Protein AF-A0A165Z672-F1 (afdb_monomer_lite)

Organism: NCBI:txid55758

Sequence (110 aa):
MKFNKAQLISLLFAFIFLIWGILTIIEPNSNNISIYSGFLMIIIGVAYPIVMFMPKLSKVVLLIEGLALALFGLFVMTFPGNLIFIILGVALMILSLLTILDILPTKRNK

Foldseek 3Di:
DDDDPQLVVLLVQLVVLLVCLVCLCPPVPRDPLSNLVSVLSNLVSVLSNCCVVPVVCNLVSLLVNLVSQLVCLVPRDDPPSSVVSNVSSVVSNVVSVCVVVCVDPDPPPD

Radius of gyration: 15.81 Å; chains: 1; bounding box: 47×22×47 Å

Secondary structure (DSSP, 8-state):
----HHHHHHHHHHHHHHHHHHHHHHSTT--HHHHHHHHHHHHHHHHHHHHHH-GGGHHHHHHHHHHHHHHHHHHTPPTTHHHHHHHHHHHHHHHHHHHHTT-S------

pLDDT: mean 86.34, std 11.32, range [36.59, 95.31]

Structure (mmCIF, N/CA/C/O backbone):
data_AF-A0A165Z672-F1
#
_entry.id   AF-A0A165Z672-F1
#
loop_
_atom_site.group_PDB
_atom_site.id
_atom_site.type_symbol
_atom_site.label_atom_id
_atom_site.label_alt_id
_atom_site.label_comp_id
_atom_site.label_asym_id
_atom_site.label_entity_id
_atom_site.label_seq_id
_atom_site.pdbx_PDB_ins_code
_atom_site.Cartn_x
_atom_site.Cartn_y
_atom_site.Cartn_z
_atom_site.occupancy
_atom_site.B_iso_or_equiv
_atom_site.auth_seq_id
_atom_site.auth_comp_id
_atom_site.auth_asym_id
_atom_site.auth_atom_id
_atom_site.pdbx_PDB_model_num
ATOM 1 N N . MET A 1 1 ? -29.058 7.878 -1.922 1.00 56.19 1 MET A N 1
ATOM 2 C CA . MET A 1 1 ? -28.059 8.114 -0.853 1.00 56.19 1 MET A CA 1
ATOM 3 C C . MET A 1 1 ? -27.361 9.436 -1.125 1.00 56.19 1 MET A C 1
ATOM 5 O O . MET A 1 1 ? -26.961 9.650 -2.261 1.00 56.19 1 MET A O 1
ATOM 9 N N . LYS A 1 2 ? -27.246 10.336 -0.140 1.00 70.50 2 LYS A N 1
ATOM 10 C CA . LYS A 1 2 ? -26.406 11.538 -0.272 1.00 70.50 2 LYS A CA 1
ATOM 11 C C . LYS A 1 2 ? -24.993 11.172 0.180 1.00 70.50 2 LYS A C 1
ATOM 13 O O . LYS A 1 2 ? -24.814 10.820 1.341 1.00 70.50 2 LYS A O 1
ATOM 18 N N . PHE A 1 3 ? -24.022 11.218 -0.728 1.00 75.19 3 PHE A N 1
ATOM 19 C CA . PHE A 1 3 ? -22.619 11.023 -0.370 1.00 75.19 3 PHE A CA 1
ATOM 20 C C . PHE A 1 3 ? -22.109 12.229 0.418 1.00 75.19 3 PHE A C 1
ATOM 22 O O . PHE A 1 3 ? -22.405 13.376 0.076 1.00 75.19 3 PHE A O 1
ATOM 29 N N . ASN A 1 4 ? -21.336 11.973 1.472 1.00 86.50 4 ASN A N 1
ATOM 30 C CA . ASN A 1 4 ? -20.620 13.039 2.165 1.00 86.50 4 ASN A CA 1
ATOM 31 C C . ASN A 1 4 ? -19.447 13.525 1.290 1.00 86.50 4 ASN A C 1
ATOM 33 O O . ASN A 1 4 ? -18.884 12.749 0.518 1.00 86.50 4 ASN A O 1
ATOM 37 N N . LYS A 1 5 ? -19.029 14.787 1.442 1.00 87.00 5 LYS A N 1
ATOM 38 C CA . LYS A 1 5 ? -17.895 15.383 0.712 1.00 87.00 5 LYS A CA 1
ATOM 39 C C . LYS A 1 5 ? -16.644 14.500 0.775 1.00 87.00 5 LYS A C 1
ATOM 41 O O . LYS A 1 5 ? -15.990 14.302 -0.238 1.00 87.00 5 LYS A O 1
ATOM 46 N N . ALA A 1 6 ? -16.365 13.905 1.936 1.00 84.94 6 ALA A N 1
ATOM 47 C CA . ALA A 1 6 ? -15.223 13.012 2.122 1.00 84.94 6 ALA A CA 1
ATOM 48 C C . ALA A 1 6 ? -15.322 11.712 1.297 1.00 84.94 6 ALA A C 1
ATOM 50 O O . ALA A 1 6 ? -14.326 11.270 0.739 1.00 84.94 6 ALA A O 1
ATOM 51 N N . GLN A 1 7 ? -16.520 11.132 1.156 1.00 87.44 7 GLN A N 1
ATOM 52 C CA . GLN A 1 7 ? -16.743 9.947 0.310 1.00 87.44 7 GLN A CA 1
ATOM 53 C C . GLN A 1 7 ? -16.604 10.278 -1.182 1.00 87.44 7 GLN A C 1
ATOM 55 O O . GLN A 1 7 ? -16.161 9.456 -1.981 1.00 87.44 7 GLN A O 1
ATOM 60 N N . LEU A 1 8 ? -16.977 11.499 -1.563 1.00 89.88 8 LEU A N 1
ATOM 61 C CA . LEU A 1 8 ? -16.864 11.976 -2.937 1.00 89.88 8 LEU A CA 1
ATOM 62 C C . LEU A 1 8 ? -15.394 12.237 -3.304 1.00 89.88 8 LEU A C 1
ATOM 64 O O . LEU A 1 8 ? -14.938 11.802 -4.358 1.00 89.88 8 LEU A O 1
ATOM 68 N N . ILE A 1 9 ? -14.631 12.842 -2.386 1.00 90.62 9 ILE A N 1
ATOM 69 C CA . ILE A 1 9 ? -13.172 12.983 -2.505 1.00 90.62 9 ILE A CA 1
ATOM 70 C C . ILE A 1 9 ? -12.509 11.608 -2.580 1.00 90.62 9 ILE A C 1
ATOM 72 O O . ILE A 1 9 ? -11.628 11.416 -3.413 1.00 90.62 9 ILE A O 1
ATOM 76 N N . SER A 1 10 ? -12.948 10.631 -1.775 1.00 89.81 10 SER A N 1
ATOM 77 C CA . SER A 1 10 ? -12.340 9.301 -1.818 1.00 89.81 10 SER A CA 1
ATOM 78 C C . SER A 1 10 ? -12.555 8.577 -3.135 1.00 89.81 10 SER A C 1
ATOM 80 O O . SER A 1 10 ? -11.652 7.898 -3.612 1.00 89.81 10 SER A O 1
ATOM 82 N N . LEU A 1 11 ? -13.728 8.757 -3.742 1.00 92.25 11 LEU A N 1
ATOM 83 C CA . LEU A 1 11 ? -14.026 8.195 -5.052 1.00 92.25 11 LEU A CA 1
ATOM 84 C C . LEU A 1 11 ? -13.196 8.868 -6.154 1.00 92.25 11 LEU A C 1
ATOM 86 O O . LEU A 1 11 ? -12.666 8.187 -7.027 1.00 92.25 11 LEU A O 1
ATOM 90 N N . LEU A 1 12 ? -13.048 10.196 -6.094 1.00 93.19 12 LEU A N 1
ATOM 91 C CA . LEU A 1 12 ? -12.218 10.945 -7.038 1.00 93.19 12 LEU A CA 1
ATOM 92 C C . LEU A 1 12 ? -10.747 10.526 -6.937 1.00 93.19 12 LEU A C 1
ATOM 94 O O . LEU A 1 12 ? -10.099 10.293 -7.953 1.00 93.19 12 LEU A O 1
ATOM 98 N N . PHE A 1 13 ? -10.234 10.390 -5.714 1.00 92.38 13 PHE A N 1
ATOM 99 C CA . PHE A 1 13 ? -8.867 9.945 -5.467 1.00 92.38 13 PHE A CA 1
ATOM 100 C C . PHE A 1 13 ? -8.632 8.532 -6.009 1.00 92.38 13 PHE A C 1
ATOM 102 O O . PHE A 1 13 ? -7.666 8.307 -6.735 1.00 92.38 13 PHE A O 1
ATOM 109 N N . ALA A 1 14 ? -9.563 7.611 -5.741 1.00 93.81 14 ALA A N 1
ATOM 110 C CA . ALA A 1 14 ? -9.531 6.261 -6.291 1.00 93.81 14 ALA A CA 1
ATOM 111 C C . ALA A 1 14 ? -9.472 6.269 -7.819 1.00 93.81 14 ALA A C 1
ATOM 113 O O . ALA A 1 14 ? -8.645 5.584 -8.414 1.00 93.81 14 ALA A O 1
ATOM 114 N N . PHE A 1 15 ? -10.317 7.079 -8.457 1.00 95.31 15 PHE A N 1
ATOM 115 C CA . PHE A 1 15 ? -10.371 7.189 -9.910 1.00 95.31 15 PHE A CA 1
ATOM 116 C C . PHE A 1 15 ? -9.048 7.684 -10.507 1.00 95.31 15 PHE A C 1
ATOM 118 O O . PHE A 1 15 ? -8.549 7.091 -11.462 1.00 95.31 15 PHE A O 1
ATOM 125 N N . ILE A 1 16 ? -8.445 8.721 -9.918 1.00 94.69 16 ILE A N 1
ATOM 126 C CA . ILE A 1 16 ? -7.154 9.260 -10.368 1.00 94.69 16 ILE A CA 1
ATOM 127 C C . ILE A 1 16 ? -6.057 8.197 -10.248 1.00 94.69 16 ILE A C 1
ATOM 129 O O . ILE A 1 16 ? -5.341 7.950 -11.216 1.00 94.69 16 ILE A O 1
ATOM 133 N N . PHE A 1 17 ? -5.955 7.539 -9.091 1.00 94.50 17 PHE A N 1
ATOM 134 C CA . PHE A 1 17 ? -4.928 6.525 -8.835 1.00 94.50 17 PHE A CA 1
ATOM 135 C C . PHE A 1 17 ? -5.093 5.281 -9.707 1.00 94.50 17 PHE A C 1
ATOM 137 O O . PHE A 1 17 ? -4.099 4.729 -10.172 1.00 94.50 17 PHE A O 1
ATOM 144 N N . LEU A 1 18 ? -6.332 4.869 -9.980 1.00 94.50 18 LEU A N 1
ATOM 145 C CA . LEU A 1 18 ? -6.615 3.778 -10.908 1.00 94.50 18 LEU A CA 1
ATOM 146 C C . LEU A 1 18 ? -6.178 4.130 -12.326 1.00 94.50 18 LEU A C 1
ATOM 148 O O . LEU A 1 18 ? -5.479 3.340 -12.952 1.00 94.50 18 LEU A O 1
ATOM 152 N N . ILE A 1 19 ? -6.548 5.311 -12.826 1.00 94.50 19 ILE A N 1
ATOM 153 C CA . ILE A 1 19 ? -6.162 5.733 -14.177 1.00 94.50 19 ILE A CA 1
ATOM 154 C C . ILE A 1 19 ? -4.648 5.834 -14.290 1.00 94.50 19 ILE A C 1
ATOM 156 O O . ILE A 1 19 ? -4.077 5.284 -15.225 1.00 94.50 19 ILE A O 1
ATOM 160 N N . TRP A 1 20 ? -3.992 6.501 -13.343 1.00 93.50 20 TRP A N 1
ATOM 161 C CA . TRP A 1 20 ? -2.539 6.655 -13.365 1.00 93.50 20 TRP A CA 1
ATOM 162 C C . TRP A 1 20 ? -1.823 5.312 -13.250 1.00 93.50 20 TRP A C 1
ATOM 164 O O . TRP A 1 20 ? -0.889 5.053 -14.008 1.00 93.50 20 TRP A O 1
ATOM 174 N N . GLY A 1 21 ? -2.294 4.431 -12.368 1.00 92.38 21 GLY A N 1
ATOM 175 C CA . GLY A 1 21 ? -1.746 3.088 -12.234 1.00 92.38 21 GLY A CA 1
ATOM 176 C C . GLY A 1 21 ? -1.894 2.271 -13.518 1.00 92.38 21 GLY A C 1
ATOM 177 O O . GLY A 1 21 ? -0.919 1.683 -13.975 1.00 92.38 21 GLY A O 1
ATOM 178 N N . ILE A 1 22 ? -3.072 2.297 -14.151 1.00 93.81 22 ILE A N 1
ATOM 179 C CA . ILE A 1 22 ? -3.316 1.617 -15.432 1.00 93.81 22 ILE A CA 1
ATOM 180 C C . ILE A 1 22 ? -2.429 2.201 -16.534 1.00 93.81 22 ILE A C 1
ATOM 182 O O . ILE A 1 22 ? -1.783 1.432 -17.238 1.00 93.81 22 ILE A O 1
ATOM 186 N N . LEU A 1 23 ? -2.364 3.531 -16.667 1.00 92.25 23 LEU A N 1
ATOM 187 C CA . LEU A 1 23 ? -1.534 4.203 -17.674 1.00 92.25 23 LEU A CA 1
ATOM 188 C C . LEU A 1 23 ? -0.068 3.787 -17.554 1.00 92.25 23 LEU A C 1
ATOM 190 O O . LEU A 1 23 ? 0.537 3.408 -18.549 1.00 92.25 23 LEU A O 1
ATOM 194 N N . THR A 1 24 ? 0.457 3.761 -16.330 1.00 89.25 24 THR A N 1
ATOM 195 C CA . THR A 1 24 ? 1.848 3.371 -16.055 1.00 89.25 24 THR A CA 1
ATOM 196 C C . THR A 1 24 ? 2.127 1.908 -16.434 1.00 89.25 24 THR A C 1
ATOM 198 O O . THR A 1 24 ? 3.246 1.568 -16.817 1.00 89.25 24 THR A O 1
ATOM 201 N N . ILE A 1 25 ? 1.119 1.031 -16.344 1.00 90.44 25 ILE A N 1
ATOM 202 C CA . ILE A 1 25 ? 1.226 -0.391 -16.713 1.00 90.44 25 ILE A CA 1
ATOM 203 C C . ILE A 1 25 ? 1.158 -0.597 -18.232 1.00 90.44 25 ILE A C 1
ATOM 205 O O . ILE A 1 25 ? 1.828 -1.486 -18.750 1.00 90.44 25 ILE A O 1
ATOM 209 N N . ILE A 1 26 ? 0.337 0.180 -18.946 1.00 92.00 26 ILE A N 1
ATOM 210 C CA . ILE A 1 26 ? 0.119 0.004 -20.394 1.00 92.00 26 ILE A CA 1
ATOM 211 C C . ILE A 1 26 ? 1.062 0.846 -21.262 1.00 92.00 26 ILE A C 1
ATOM 213 O O . ILE A 1 26 ? 1.013 0.741 -22.489 1.00 92.00 26 ILE A O 1
ATOM 217 N N . GLU A 1 27 ? 1.882 1.706 -20.654 1.00 91.19 27 GLU A N 1
ATOM 218 C CA . GLU A 1 27 ? 2.782 2.598 -21.375 1.00 91.19 27 GLU A CA 1
ATOM 219 C C . GLU A 1 27 ? 3.825 1.800 -22.180 1.00 91.19 27 GLU A C 1
ATOM 221 O O . GLU A 1 27 ? 4.516 0.936 -21.628 1.00 91.19 27 GLU A O 1
ATOM 226 N N . PRO A 1 28 ? 3.96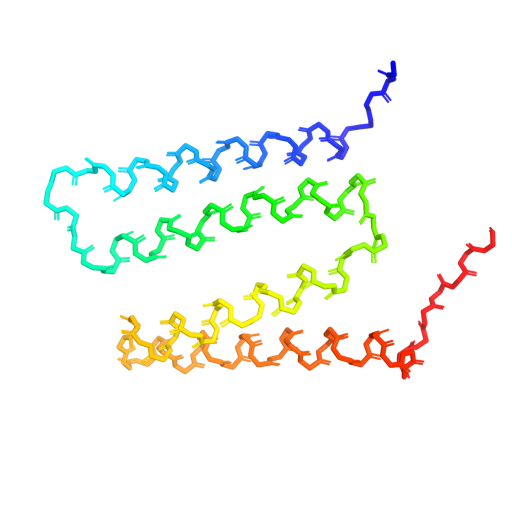7 2.054 -23.496 1.00 77.06 28 PRO A N 1
ATOM 227 C CA . PRO A 1 28 ? 4.960 1.362 -24.304 1.00 77.06 28 PRO A CA 1
ATOM 228 C C . PRO A 1 28 ? 6.370 1.657 -23.772 1.00 77.06 28 PRO A C 1
ATOM 230 O O . PRO A 1 28 ? 6.775 2.811 -23.665 1.00 77.06 28 PRO A O 1
ATOM 233 N N . ASN A 1 29 ? 7.123 0.590 -23.481 1.00 83.50 29 ASN A N 1
ATOM 234 C CA . ASN A 1 29 ? 8.418 0.578 -22.776 1.00 83.50 29 ASN A CA 1
ATOM 235 C C . ASN A 1 29 ? 8.352 0.670 -21.240 1.00 83.50 29 ASN A C 1
ATOM 237 O O . ASN A 1 29 ? 9.367 0.978 -20.607 1.00 83.50 29 ASN A O 1
ATOM 241 N N . SER A 1 30 ? 7.211 0.352 -20.621 1.00 82.88 30 SER A N 1
ATOM 242 C CA . SER A 1 30 ? 7.132 0.174 -19.168 1.00 82.88 30 SER A CA 1
ATOM 243 C C . SER A 1 30 ? 8.182 -0.839 -18.692 1.00 82.88 30 SER A C 1
ATOM 245 O O . SER A 1 30 ? 8.170 -2.005 -19.099 1.00 82.88 30 SER A O 1
ATOM 247 N N . ASN A 1 31 ? 9.089 -0.413 -17.814 1.00 87.94 31 ASN A N 1
ATOM 248 C CA . ASN A 1 31 ? 9.995 -1.333 -17.137 1.00 87.94 31 ASN A CA 1
ATOM 249 C C . ASN A 1 31 ? 9.287 -1.980 -15.930 1.00 87.94 31 ASN A C 1
ATOM 251 O O . ASN A 1 31 ? 8.200 -1.568 -15.521 1.00 87.94 31 ASN A O 1
ATOM 255 N N . ASN A 1 32 ? 9.922 -2.984 -15.323 1.00 87.00 32 ASN A N 1
ATOM 256 C CA . ASN A 1 32 ? 9.365 -3.677 -14.159 1.00 87.00 32 ASN A CA 1
ATOM 257 C C . ASN A 1 32 ? 8.999 -2.712 -13.015 1.00 87.00 32 ASN A C 1
ATOM 259 O O . ASN A 1 32 ? 7.969 -2.881 -12.373 1.00 87.00 32 ASN A O 1
ATOM 263 N N . ILE A 1 33 ? 9.801 -1.667 -12.790 1.00 86.44 33 ILE A N 1
ATOM 264 C CA . ILE A 1 33 ? 9.562 -0.665 -11.741 1.00 86.44 33 ILE A CA 1
ATOM 265 C C . ILE A 1 33 ? 8.268 0.115 -12.017 1.00 86.44 33 ILE A C 1
ATOM 267 O O . ILE A 1 33 ? 7.452 0.291 -11.108 1.00 86.44 33 ILE A O 1
ATOM 271 N N . SER A 1 34 ? 8.038 0.530 -13.263 1.00 88.38 34 SER A N 1
ATOM 272 C CA . SER A 1 34 ? 6.803 1.190 -13.697 1.00 88.38 34 SER A CA 1
ATOM 273 C C . SER A 1 34 ? 5.593 0.279 -13.488 1.00 88.38 34 SER A C 1
ATOM 275 O O . SER A 1 34 ? 4.606 0.690 -12.885 1.00 88.38 34 SER A O 1
ATOM 277 N N . ILE A 1 35 ? 5.698 -0.994 -13.871 1.00 88.81 35 ILE A N 1
ATOM 278 C CA . ILE A 1 35 ? 4.605 -1.961 -13.711 1.00 88.81 35 ILE A CA 1
ATOM 279 C C . ILE A 1 35 ? 4.260 -2.152 -12.226 1.00 88.81 35 ILE A C 1
ATOM 281 O O . ILE A 1 35 ? 3.100 -2.024 -11.831 1.00 88.81 35 ILE A O 1
ATOM 285 N N . TYR A 1 36 ? 5.259 -2.406 -11.377 1.00 90.06 36 TYR A N 1
ATOM 286 C CA . TYR A 1 36 ? 5.032 -2.616 -9.946 1.00 90.06 36 TYR A CA 1
ATOM 287 C C . TYR A 1 36 ? 4.524 -1.358 -9.235 1.00 90.06 36 TYR A C 1
ATOM 289 O O . TYR A 1 36 ? 3.677 -1.459 -8.346 1.00 90.06 36 TYR A O 1
ATOM 297 N N . SER A 1 37 ? 5.001 -0.173 -9.623 1.00 88.94 37 SER A N 1
ATOM 298 C CA . SER A 1 37 ? 4.526 1.087 -9.040 1.00 88.94 37 SER A CA 1
ATOM 299 C C . SER A 1 37 ? 3.093 1.404 -9.476 1.00 88.94 37 SER A C 1
ATOM 301 O O . SER A 1 37 ? 2.300 1.861 -8.652 1.00 88.94 37 SER A O 1
ATOM 303 N N . GLY A 1 38 ? 2.713 1.054 -10.709 1.00 91.44 38 GLY A N 1
ATOM 304 C CA . GLY A 1 38 ? 1.331 1.120 -11.181 1.00 91.44 38 GLY A CA 1
ATOM 305 C C . GLY A 1 38 ? 0.389 0.201 -10.396 1.00 91.44 38 GLY A C 1
ATOM 306 O O . GLY A 1 38 ? -0.679 0.639 -9.965 1.00 91.44 38 GLY A O 1
ATOM 307 N N . PHE A 1 39 ? 0.797 -1.042 -10.112 1.00 90.94 39 PHE A N 1
ATOM 308 C CA . PHE A 1 39 ? 0.025 -1.932 -9.233 1.00 90.94 39 PHE A CA 1
ATOM 309 C C . PHE A 1 39 ? -0.126 -1.364 -7.821 1.00 90.94 39 PHE A C 1
ATOM 311 O O . PHE A 1 39 ? -1.214 -1.419 -7.246 1.00 90.94 39 PHE A O 1
ATOM 318 N N . LEU A 1 40 ? 0.940 -0.782 -7.273 1.00 91.31 40 LEU A N 1
ATOM 319 C CA . LEU A 1 40 ? 0.911 -0.149 -5.958 1.00 91.31 40 LEU A CA 1
ATOM 320 C C . LEU A 1 40 ? -0.068 1.038 -5.937 1.00 91.31 40 LEU A C 1
ATOM 322 O O . LEU A 1 40 ? -0.875 1.148 -5.014 1.00 91.31 40 LEU A O 1
ATOM 326 N N . MET A 1 41 ? -0.078 1.866 -6.986 1.00 92.44 41 MET A N 1
ATOM 327 C CA . MET A 1 41 ? -1.064 2.939 -7.150 1.00 92.44 41 MET A CA 1
ATOM 328 C C . MET A 1 41 ? -2.500 2.415 -7.197 1.00 92.44 41 MET A C 1
ATOM 330 O O . MET A 1 41 ? -3.370 2.984 -6.542 1.00 92.44 41 MET A O 1
ATOM 334 N N . ILE A 1 42 ? -2.754 1.320 -7.917 1.00 93.44 42 ILE A N 1
ATOM 335 C CA . ILE A 1 42 ? -4.083 0.694 -7.977 1.00 93.44 42 ILE A CA 1
ATOM 336 C C . ILE A 1 42 ? -4.521 0.217 -6.588 1.00 93.44 42 ILE A C 1
ATOM 338 O O . ILE A 1 42 ? -5.653 0.483 -6.183 1.00 93.44 42 ILE A O 1
ATOM 342 N N . ILE A 1 43 ? -3.629 -0.438 -5.837 1.00 91.94 43 ILE A N 1
ATOM 343 C CA . ILE A 1 43 ? -3.920 -0.917 -4.478 1.00 91.94 43 ILE A CA 1
ATOM 344 C C . ILE A 1 43 ? -4.299 0.257 -3.566 1.00 91.94 43 ILE A C 1
ATOM 346 O O . ILE A 1 43 ? -5.358 0.209 -2.941 1.00 91.94 43 ILE A O 1
ATOM 350 N N . ILE A 1 44 ? -3.501 1.331 -3.554 1.00 91.06 44 ILE A N 1
ATOM 351 C CA . ILE A 1 44 ? -3.782 2.539 -2.755 1.00 91.06 44 ILE A CA 1
ATOM 352 C C . ILE A 1 44 ? -5.093 3.205 -3.200 1.00 91.06 44 ILE A C 1
ATOM 354 O O . ILE A 1 44 ? -5.917 3.620 -2.379 1.00 91.06 44 ILE A O 1
ATOM 358 N N . GLY A 1 45 ? -5.320 3.286 -4.512 1.00 91.31 45 GLY A N 1
ATOM 359 C CA . GLY A 1 45 ? -6.531 3.865 -5.085 1.00 91.31 45 GLY A CA 1
ATOM 360 C C . GLY A 1 45 ? -7.794 3.128 -4.644 1.00 91.31 45 GLY A C 1
ATOM 361 O O . GLY A 1 45 ? -8.793 3.766 -4.323 1.00 91.31 45 GLY A O 1
ATOM 362 N N . VAL A 1 46 ? -7.753 1.796 -4.571 1.00 91.81 46 VAL A N 1
ATOM 363 C CA . VAL A 1 46 ? -8.883 0.961 -4.128 1.00 91.81 46 VAL A CA 1
ATOM 364 C C . VAL A 1 46 ? -9.022 0.940 -2.602 1.00 91.81 46 VAL A C 1
ATOM 366 O O . VAL A 1 46 ? -10.140 0.897 -2.083 1.00 91.81 46 VAL A O 1
ATOM 369 N N . ALA A 1 47 ? -7.917 1.017 -1.867 1.00 90.31 47 ALA A N 1
ATOM 370 C CA . ALA A 1 47 ? -7.907 1.028 -0.409 1.00 90.31 47 ALA A CA 1
ATOM 371 C C . ALA A 1 47 ? -8.703 2.202 0.177 1.00 90.31 47 ALA A C 1
ATOM 373 O O . ALA A 1 47 ? -9.521 2.024 1.086 1.00 90.31 47 ALA A O 1
ATOM 374 N N . TYR A 1 48 ? -8.520 3.399 -0.378 1.00 87.94 48 TYR A N 1
ATOM 375 C CA . TYR A 1 48 ? -9.119 4.623 0.146 1.00 87.94 48 TYR A CA 1
ATOM 376 C C . TYR A 1 48 ? -10.668 4.617 0.197 1.00 87.94 48 TYR A C 1
ATOM 378 O O . TYR A 1 48 ? -11.233 4.894 1.262 1.00 87.94 48 TYR A O 1
ATOM 386 N N . PRO A 1 49 ? -11.406 4.250 -0.873 1.00 90.19 49 PRO A N 1
ATOM 387 C CA . PRO A 1 49 ? -12.856 4.105 -0.801 1.00 90.19 49 PRO A CA 1
ATOM 388 C C . PRO A 1 49 ? -13.274 2.945 0.113 1.00 90.19 49 PRO A C 1
ATOM 390 O O . PRO A 1 49 ? -14.257 3.094 0.838 1.00 90.19 49 PRO A O 1
ATOM 393 N N . ILE A 1 50 ? -12.535 1.827 0.162 1.00 89.12 50 ILE A N 1
ATOM 394 C CA . ILE A 1 50 ? -12.857 0.720 1.083 1.00 89.12 50 ILE A CA 1
ATOM 395 C C . ILE A 1 50 ? -12.828 1.203 2.535 1.00 89.12 50 ILE A C 1
ATOM 397 O O . ILE A 1 50 ? -13.767 0.937 3.282 1.00 89.12 50 ILE A O 1
ATOM 401 N N . VAL A 1 51 ? -11.806 1.961 2.937 1.00 87.81 51 VAL A N 1
ATOM 402 C CA . VAL A 1 51 ? -11.705 2.517 4.297 1.00 87.81 51 VAL A CA 1
ATOM 403 C C . VAL A 1 51 ? -12.870 3.468 4.601 1.00 87.81 51 VAL A C 1
ATOM 405 O O . VAL A 1 51 ? -13.410 3.444 5.708 1.00 87.81 51 VAL A O 1
ATOM 408 N N . MET A 1 52 ? -13.299 4.266 3.619 1.00 88.06 52 MET A N 1
ATOM 409 C CA . MET A 1 52 ? -14.371 5.255 3.786 1.00 88.06 52 MET A CA 1
ATOM 410 C C . MET A 1 52 ? -15.782 4.657 3.812 1.00 88.06 52 MET A C 1
ATOM 412 O O . MET A 1 52 ? -16.643 5.155 4.542 1.00 88.06 52 MET A O 1
ATOM 416 N N . PHE A 1 53 ? -16.045 3.611 3.027 1.00 86.69 53 PHE A N 1
ATOM 417 C CA . PHE A 1 53 ? -17.355 2.949 2.979 1.00 86.69 53 PHE A CA 1
ATOM 418 C C . PHE A 1 53 ?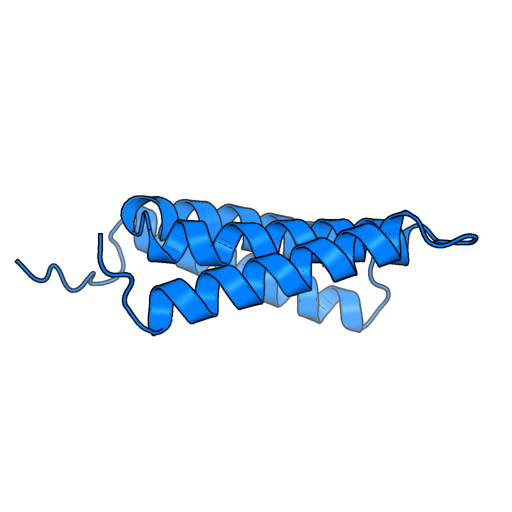 -17.467 1.786 3.970 1.00 86.69 53 PHE A C 1
ATOM 420 O O . PHE A 1 53 ? -18.551 1.508 4.483 1.00 86.69 53 PHE A O 1
ATOM 427 N N . MET A 1 54 ? -16.353 1.119 4.265 1.00 87.81 54 MET A N 1
ATOM 428 C CA . MET A 1 54 ? -16.276 -0.062 5.121 1.00 87.81 54 MET A CA 1
ATOM 429 C C . MET A 1 54 ? -15.138 0.087 6.143 1.00 87.81 54 MET A C 1
ATOM 431 O O . MET A 1 54 ? -14.170 -0.675 6.118 1.00 87.81 54 MET A O 1
ATOM 435 N N . PRO A 1 55 ? -15.264 1.000 7.124 1.00 83.94 55 PRO A N 1
ATOM 436 C CA . PRO A 1 55 ? -14.205 1.272 8.100 1.00 83.94 55 PRO A CA 1
ATOM 437 C C . PRO A 1 55 ? -13.819 0.052 8.949 1.00 83.94 55 PRO A C 1
ATOM 439 O O . PRO A 1 55 ? -12.709 -0.002 9.470 1.00 83.94 55 PRO A O 1
ATOM 442 N N . LYS A 1 56 ? -14.683 -0.971 9.049 1.00 84.06 56 LYS A N 1
ATOM 443 C CA . LYS A 1 56 ? -14.349 -2.260 9.684 1.00 84.06 56 LYS A CA 1
ATOM 444 C C . LYS A 1 56 ? -13.181 -2.979 8.996 1.00 84.06 56 LYS A C 1
ATOM 446 O O . LYS A 1 56 ? -12.434 -3.680 9.667 1.00 84.06 56 LYS A O 1
ATOM 451 N N . LEU A 1 57 ? -13.017 -2.791 7.685 1.00 85.88 57 LEU A N 1
ATOM 452 C CA . LEU A 1 57 ? -11.931 -3.377 6.897 1.00 85.88 57 LEU A CA 1
ATOM 453 C C . LEU A 1 57 ? -10.652 -2.534 6.924 1.00 85.88 57 LEU A C 1
ATOM 455 O O . LEU A 1 57 ? -9.625 -3.003 6.449 1.00 85.88 57 LEU A O 1
ATOM 459 N N . SER A 1 58 ? -10.679 -1.327 7.501 1.00 86.88 58 SER A N 1
ATOM 460 C CA . SER A 1 58 ? -9.537 -0.402 7.478 1.00 86.88 58 SER A CA 1
ATOM 461 C C . SER A 1 58 ? -8.254 -1.014 8.031 1.00 86.88 58 SER A C 1
ATOM 463 O O . SER A 1 58 ? -7.197 -0.859 7.432 1.00 86.88 58 SER A O 1
ATOM 465 N N . LYS A 1 59 ? -8.359 -1.786 9.119 1.00 87.75 59 LYS A N 1
ATOM 466 C CA . LYS A 1 59 ? -7.224 -2.491 9.722 1.00 87.75 59 LYS A CA 1
ATOM 467 C C . LYS A 1 59 ? -6.596 -3.484 8.733 1.00 87.75 59 LYS A C 1
ATOM 469 O O . LYS A 1 59 ? -5.382 -3.509 8.569 1.00 87.75 59 LYS A O 1
ATOM 474 N N . VAL A 1 60 ? -7.424 -4.263 8.033 1.00 88.56 60 VAL A N 1
ATOM 475 C CA . VAL A 1 60 ? -6.978 -5.263 7.045 1.00 88.56 60 VAL A CA 1
ATOM 476 C C . VAL A 1 60 ? -6.375 -4.588 5.815 1.00 88.56 60 VAL A C 1
ATOM 478 O O . VAL A 1 60 ? -5.329 -5.011 5.337 1.00 88.56 60 VAL A O 1
ATOM 481 N N . VAL A 1 61 ? -6.994 -3.508 5.337 1.00 91.38 61 VAL A N 1
ATOM 482 C CA . VAL A 1 61 ? -6.472 -2.709 4.220 1.00 91.38 61 VAL A CA 1
ATOM 483 C C . VAL A 1 61 ? -5.089 -2.150 4.559 1.00 91.38 61 VAL A C 1
ATOM 485 O O . VAL A 1 61 ? -4.167 -2.320 3.769 1.00 91.38 61 VAL A O 1
ATOM 488 N N . LEU A 1 62 ? -4.911 -1.604 5.767 1.00 90.19 62 LEU A N 1
ATOM 489 C CA . LEU A 1 62 ? -3.620 -1.094 6.241 1.00 90.19 62 LEU A CA 1
ATOM 490 C C . LEU A 1 62 ? -2.538 -2.190 6.282 1.00 90.19 62 LEU A C 1
ATOM 492 O O . LEU A 1 62 ? -1.374 -1.927 5.988 1.00 90.19 62 LEU A O 1
ATOM 496 N N . LEU A 1 63 ? -2.919 -3.427 6.629 1.00 92.19 63 LEU A N 1
ATOM 497 C CA . LEU A 1 63 ? -2.012 -4.579 6.609 1.00 92.19 63 LEU A CA 1
ATOM 498 C C . LEU A 1 63 ? -1.559 -4.901 5.180 1.00 92.19 63 LEU A C 1
ATOM 500 O O . LEU A 1 63 ? -0.371 -5.097 4.939 1.00 92.19 63 LEU A O 1
ATOM 504 N N . ILE A 1 64 ? -2.511 -4.957 4.243 1.00 93.06 64 ILE A N 1
ATOM 505 C CA . ILE A 1 64 ? -2.256 -5.277 2.833 1.00 93.06 64 ILE A CA 1
ATOM 506 C C . ILE A 1 64 ? -1.388 -4.193 2.191 1.00 93.06 64 ILE A C 1
ATOM 508 O O . ILE A 1 64 ? -0.421 -4.519 1.507 1.00 93.06 64 ILE A O 1
ATOM 512 N N . GLU A 1 65 ? -1.682 -2.917 2.442 1.00 90.25 65 GLU A N 1
ATOM 513 C CA . GLU A 1 65 ? -0.865 -1.798 1.962 1.00 90.25 65 GLU A CA 1
ATOM 514 C C . GLU A 1 65 ? 0.543 -1.829 2.557 1.00 90.25 65 GLU A C 1
ATOM 516 O O . GLU A 1 65 ? 1.521 -1.666 1.828 1.00 90.25 65 GLU A O 1
ATOM 521 N N . GLY A 1 66 ? 0.663 -2.093 3.862 1.00 92.75 66 GLY A N 1
ATOM 522 C CA . GLY A 1 66 ? 1.957 -2.237 4.524 1.00 92.75 66 GLY A CA 1
ATOM 523 C C . GLY A 1 66 ? 2.796 -3.368 3.924 1.00 92.75 66 GLY A C 1
ATOM 524 O O . GLY A 1 66 ? 3.978 -3.178 3.633 1.00 92.75 66 GLY A O 1
ATOM 525 N N . LEU A 1 67 ? 2.175 -4.520 3.660 1.00 93.81 67 LEU A N 1
ATOM 526 C CA . LEU A 1 67 ? 2.824 -5.648 2.994 1.00 93.81 67 LEU A CA 1
ATOM 527 C C . LEU A 1 67 ? 3.243 -5.287 1.560 1.00 93.81 67 LEU A C 1
ATOM 529 O O . LEU A 1 67 ? 4.382 -5.542 1.174 1.00 93.81 67 LEU A O 1
ATOM 533 N N . ALA A 1 68 ? 2.354 -4.663 0.784 1.00 93.00 68 ALA A N 1
ATOM 534 C CA . ALA A 1 68 ? 2.638 -4.250 -0.588 1.00 93.00 68 ALA A CA 1
ATOM 535 C C . ALA A 1 68 ? 3.809 -3.257 -0.650 1.00 93.00 68 ALA A C 1
ATOM 537 O O . ALA A 1 68 ? 4.707 -3.424 -1.474 1.00 93.00 68 ALA A O 1
ATOM 538 N N . LEU A 1 69 ? 3.851 -2.275 0.256 1.00 93.25 69 LEU A N 1
ATOM 539 C CA . LEU A 1 69 ? 4.949 -1.311 0.369 1.00 93.25 69 LEU A CA 1
ATOM 540 C C . LEU A 1 69 ? 6.268 -1.977 0.773 1.00 93.25 69 LEU A C 1
ATOM 542 O O . LEU A 1 69 ? 7.306 -1.669 0.187 1.00 93.25 69 LEU A O 1
ATOM 546 N N . ALA A 1 70 ? 6.237 -2.911 1.726 1.00 93.12 70 ALA A N 1
ATOM 547 C CA . ALA A 1 70 ? 7.434 -3.634 2.148 1.00 93.12 70 ALA A CA 1
ATOM 548 C C . ALA A 1 70 ? 8.004 -4.500 1.012 1.00 93.12 70 ALA A C 1
ATOM 550 O O . ALA A 1 70 ? 9.207 -4.461 0.753 1.00 93.12 70 ALA A O 1
ATOM 551 N N . LEU A 1 71 ? 7.145 -5.232 0.294 1.00 92.25 71 LEU A N 1
ATOM 552 C CA . LEU A 1 71 ? 7.542 -6.035 -0.866 1.00 92.25 71 LEU A CA 1
ATOM 553 C C . LEU A 1 71 ? 8.062 -5.157 -2.008 1.00 92.25 71 LEU A C 1
ATOM 555 O O . LEU A 1 71 ? 9.076 -5.486 -2.622 1.00 92.25 71 LEU A O 1
ATOM 559 N N . PHE A 1 72 ? 7.419 -4.018 -2.258 1.00 91.19 72 PHE A N 1
ATOM 560 C CA . PHE A 1 72 ? 7.881 -3.052 -3.249 1.00 91.19 72 PHE A CA 1
ATOM 561 C C . PHE A 1 72 ? 9.264 -2.494 -2.889 1.00 91.19 72 PHE A C 1
ATOM 563 O O . PHE A 1 72 ? 10.161 -2.447 -3.729 1.00 91.19 72 PHE A O 1
ATOM 570 N N . GLY A 1 73 ? 9.484 -2.154 -1.618 1.00 90.31 73 GLY A N 1
ATOM 571 C CA . GLY A 1 73 ? 10.796 -1.753 -1.123 1.00 90.31 73 GLY A CA 1
ATOM 572 C C . GLY A 1 73 ? 11.859 -2.839 -1.301 1.00 90.31 73 GLY A C 1
ATOM 573 O O . GLY A 1 73 ? 12.953 -2.535 -1.764 1.00 90.31 73 GLY A O 1
ATOM 574 N N . LEU A 1 74 ? 11.536 -4.097 -0.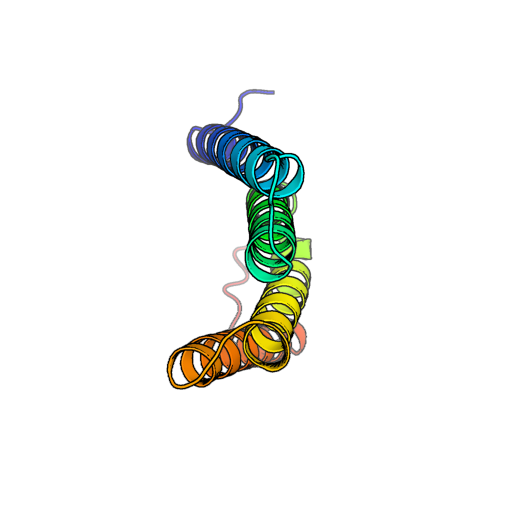983 1.00 89.38 74 LEU A N 1
ATOM 575 C CA . LEU A 1 74 ? 12.468 -5.229 -1.061 1.00 89.38 74 LEU A CA 1
ATOM 576 C C . LEU A 1 74 ? 12.861 -5.610 -2.491 1.00 89.38 74 LEU A C 1
ATOM 578 O O . LEU A 1 74 ? 14.029 -5.898 -2.738 1.00 89.38 74 LEU A O 1
ATOM 582 N N . PHE A 1 75 ? 11.892 -5.661 -3.406 1.00 87.31 75 PHE A N 1
ATOM 583 C CA . PHE A 1 75 ? 12.088 -6.265 -4.727 1.00 87.31 75 PHE A CA 1
ATOM 584 C C . PHE A 1 75 ? 12.194 -5.258 -5.871 1.00 87.31 75 PHE A C 1
ATOM 586 O O . PHE A 1 75 ? 12.644 -5.629 -6.954 1.00 87.31 75 PHE A O 1
ATOM 593 N N . VAL A 1 76 ? 11.769 -4.009 -5.664 1.00 87.38 76 VAL A N 1
ATOM 594 C CA . VAL A 1 76 ? 11.639 -3.029 -6.754 1.00 87.38 76 VAL A CA 1
ATOM 595 C C . VAL A 1 76 ? 12.575 -1.841 -6.580 1.00 87.38 76 VAL A C 1
ATOM 597 O O . VAL A 1 76 ? 13.159 -1.373 -7.556 1.00 87.38 76 VAL A O 1
ATOM 600 N N . MET A 1 77 ? 12.733 -1.346 -5.354 1.00 87.31 77 MET A N 1
ATOM 601 C CA . MET A 1 77 ? 13.545 -0.163 -5.086 1.00 87.31 77 MET A CA 1
ATOM 602 C C . MET A 1 77 ? 15.022 -0.504 -4.877 1.00 87.31 77 MET A C 1
ATOM 604 O O . MET A 1 77 ? 15.382 -1.528 -4.301 1.00 87.31 77 MET A O 1
ATOM 608 N N . THR A 1 78 ? 15.895 0.402 -5.305 1.00 88.69 78 THR A N 1
ATOM 609 C CA . THR A 1 78 ? 17.333 0.341 -5.025 1.00 88.69 78 THR A CA 1
ATOM 610 C C . THR A 1 78 ? 17.675 1.138 -3.767 1.00 88.69 78 THR A C 1
ATOM 612 O O . THR A 1 78 ? 16.877 1.935 -3.264 1.00 88.69 78 THR A O 1
ATOM 615 N N . PHE A 1 79 ? 18.868 0.913 -3.219 1.00 87.31 79 PHE A N 1
ATOM 616 C CA . PHE A 1 79 ? 19.355 1.684 -2.079 1.00 87.31 79 PHE A CA 1
ATOM 617 C C . PHE A 1 79 ? 19.559 3.163 -2.459 1.00 87.31 79 PHE A C 1
ATOM 619 O O . PHE A 1 79 ? 20.117 3.429 -3.525 1.00 87.31 79 PHE A O 1
ATOM 626 N N . PRO A 1 80 ? 19.155 4.132 -1.610 1.00 86.12 80 PRO A N 1
ATOM 627 C CA . PRO A 1 80 ? 18.594 3.977 -0.257 1.00 86.12 80 PRO A CA 1
ATOM 628 C C . PRO A 1 80 ? 17.057 3.924 -0.194 1.00 86.12 80 PRO A C 1
ATOM 630 O O . PRO A 1 80 ? 16.493 3.766 0.889 1.00 86.12 80 PRO A O 1
ATOM 633 N N . GLY A 1 81 ? 16.369 4.076 -1.330 1.00 84.88 81 GLY A N 1
ATOM 634 C CA . GLY A 1 81 ? 14.906 4.121 -1.391 1.00 84.88 81 GLY A CA 1
ATOM 635 C C . GLY A 1 81 ? 14.247 2.858 -0.835 1.00 84.88 81 GLY A C 1
ATOM 636 O O . GLY A 1 81 ? 13.240 2.951 -0.136 1.00 84.88 81 GLY A O 1
ATOM 637 N N . ASN A 1 82 ? 14.854 1.690 -1.058 1.00 91.19 82 ASN A N 1
ATOM 638 C CA . ASN A 1 82 ? 14.375 0.414 -0.524 1.00 91.19 82 ASN A CA 1
ATOM 639 C C . ASN A 1 82 ? 14.129 0.444 0.992 1.00 91.19 82 ASN A C 1
ATOM 641 O O . ASN A 1 82 ? 13.072 0.008 1.443 1.00 91.19 82 ASN A O 1
ATOM 645 N N . LEU A 1 83 ? 15.051 1.016 1.772 1.00 91.62 83 LEU A N 1
ATOM 646 C CA . LEU A 1 83 ? 14.934 1.093 3.226 1.00 91.62 83 LEU A CA 1
ATOM 647 C C . LEU A 1 83 ? 13.727 1.923 3.652 1.00 91.62 83 LEU A C 1
ATOM 649 O O . LEU A 1 83 ? 13.019 1.526 4.571 1.00 91.62 83 LEU A O 1
ATOM 653 N N . ILE A 1 84 ? 13.457 3.036 2.967 1.00 92.19 84 ILE A N 1
ATOM 654 C CA . ILE A 1 84 ? 12.316 3.904 3.277 1.00 92.19 84 ILE A CA 1
ATOM 655 C C . ILE A 1 84 ? 11.009 3.125 3.105 1.00 92.19 84 ILE A C 1
ATOM 657 O O . ILE A 1 84 ? 10.182 3.096 4.015 1.00 92.19 84 ILE A O 1
ATOM 661 N N . PHE A 1 85 ? 10.842 2.448 1.968 1.00 91.06 85 PHE A N 1
ATOM 662 C CA . PHE A 1 85 ? 9.632 1.674 1.679 1.00 91.06 85 PHE A CA 1
ATOM 663 C C . PHE A 1 85 ? 9.467 0.467 2.605 1.00 91.06 85 PHE A C 1
ATOM 665 O O . PHE A 1 85 ? 8.358 0.201 3.066 1.00 91.06 85 PHE A O 1
ATOM 672 N N . ILE A 1 86 ? 10.561 -0.220 2.943 1.00 92.38 86 ILE A N 1
ATOM 673 C CA . ILE A 1 86 ? 10.546 -1.334 3.898 1.00 92.38 86 ILE A CA 1
ATOM 674 C C . ILE A 1 86 ? 10.132 -0.847 5.285 1.00 92.38 86 ILE A C 1
ATOM 676 O O . ILE A 1 86 ? 9.228 -1.423 5.886 1.00 92.38 86 ILE A O 1
ATOM 680 N N . ILE A 1 87 ? 10.754 0.222 5.786 1.00 95.06 87 ILE A N 1
ATOM 681 C CA . ILE A 1 87 ? 10.458 0.765 7.117 1.00 95.06 87 ILE A CA 1
ATOM 682 C C . ILE A 1 87 ? 9.006 1.241 7.185 1.00 95.06 87 ILE A C 1
ATOM 684 O O . ILE A 1 87 ? 8.306 0.911 8.141 1.00 95.06 87 ILE A O 1
ATOM 688 N N . LEU A 1 88 ? 8.529 1.963 6.165 1.00 93.56 88 LEU A N 1
ATOM 689 C CA . LEU A 1 88 ? 7.136 2.407 6.096 1.00 93.56 88 LEU A CA 1
ATOM 690 C C . LEU A 1 88 ? 6.164 1.224 6.037 1.00 93.56 88 LEU A C 1
ATOM 692 O O . LEU A 1 88 ? 5.190 1.199 6.788 1.00 93.56 88 LEU A O 1
ATOM 696 N N . GLY A 1 89 ? 6.442 0.226 5.196 1.00 93.44 89 GLY A N 1
ATOM 697 C CA . GLY A 1 89 ? 5.609 -0.968 5.080 1.00 93.44 89 GLY A CA 1
ATOM 698 C C . GLY A 1 89 ? 5.525 -1.750 6.392 1.00 93.44 89 GLY A C 1
ATOM 699 O O . GLY A 1 89 ? 4.435 -2.093 6.850 1.00 93.44 89 GLY A O 1
ATOM 700 N N . VAL A 1 90 ? 6.664 -1.953 7.059 1.00 94.62 90 VAL A N 1
ATOM 701 C CA . VAL A 1 90 ? 6.731 -2.611 8.372 1.00 94.62 90 VAL A CA 1
ATOM 702 C C . VAL A 1 90 ? 5.998 -1.803 9.441 1.00 94.62 90 VAL A C 1
ATOM 704 O O . VAL A 1 90 ? 5.227 -2.379 10.206 1.00 94.62 90 VAL A O 1
ATOM 707 N N . ALA A 1 91 ? 6.167 -0.480 9.476 1.00 93.94 91 ALA A N 1
ATOM 708 C CA . ALA A 1 91 ? 5.460 0.376 10.425 1.00 93.94 91 ALA A CA 1
ATOM 709 C C . ALA A 1 91 ? 3.933 0.277 10.258 1.00 93.94 91 ALA A C 1
ATOM 711 O O . ALA A 1 91 ? 3.217 0.129 11.250 1.00 93.94 91 ALA A O 1
ATOM 712 N N . LEU A 1 92 ? 3.433 0.284 9.018 1.00 92.06 92 LEU A N 1
ATOM 713 C CA . LEU A 1 92 ? 2.007 0.109 8.727 1.00 92.06 92 LEU A CA 1
ATOM 714 C C . LEU A 1 92 ? 1.497 -1.273 9.146 1.00 92.06 92 LEU A C 1
ATOM 716 O O . LEU A 1 92 ? 0.442 -1.366 9.775 1.00 92.06 92 LEU A O 1
ATOM 720 N N . MET A 1 93 ? 2.255 -2.339 8.875 1.00 93.44 93 MET A N 1
ATOM 721 C CA . MET A 1 93 ? 1.895 -3.686 9.329 1.00 93.44 93 MET A CA 1
ATOM 722 C C . MET A 1 93 ? 1.833 -3.774 10.858 1.00 93.44 93 MET A C 1
ATOM 724 O O . MET A 1 93 ? 0.878 -4.333 11.393 1.00 93.44 93 MET A O 1
ATOM 728 N N . ILE A 1 94 ? 2.797 -3.184 11.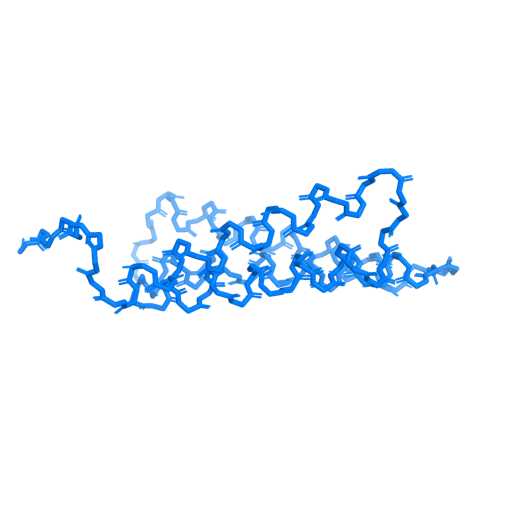573 1.00 92.31 94 ILE A N 1
ATOM 729 C CA . ILE A 1 94 ? 2.798 -3.151 13.043 1.00 92.31 94 ILE A CA 1
ATOM 730 C C . ILE A 1 94 ? 1.575 -2.389 13.562 1.00 92.31 94 ILE A C 1
ATOM 732 O O . ILE A 1 94 ? 0.867 -2.895 14.429 1.00 92.31 94 ILE A O 1
ATOM 736 N N . LEU A 1 95 ? 1.278 -1.206 13.015 1.00 89.12 95 LEU A N 1
ATOM 737 C CA . LEU A 1 95 ? 0.094 -0.427 13.396 1.00 89.12 95 LEU A CA 1
ATOM 738 C C . LEU A 1 95 ? -1.206 -1.199 13.136 1.00 89.12 95 LEU A C 1
ATOM 740 O O . LEU A 1 95 ? -2.110 -1.207 13.977 1.00 89.12 95 LEU A O 1
ATOM 744 N N . SER A 1 96 ? -1.294 -1.890 12.000 1.00 89.19 96 SER A N 1
ATOM 745 C CA . SER A 1 96 ? -2.430 -2.753 11.689 1.00 89.19 96 SER A CA 1
ATOM 746 C C . SER A 1 96 ? -2.564 -3.883 12.713 1.00 89.19 96 SER A C 1
ATOM 748 O O . SER A 1 96 ? -3.624 -4.044 13.310 1.00 89.19 96 SER A O 1
ATOM 750 N N . LEU A 1 97 ? -1.489 -4.614 13.008 1.00 88.81 97 LEU A N 1
ATOM 751 C CA . LEU A 1 97 ? -1.518 -5.709 13.981 1.00 88.81 97 LEU A CA 1
ATOM 752 C C . LEU A 1 97 ? -1.890 -5.223 15.386 1.00 88.81 97 LEU A C 1
ATOM 754 O O . LEU A 1 97 ? -2.747 -5.822 16.033 1.00 88.81 97 LEU A O 1
ATOM 758 N N . LEU A 1 98 ? -1.320 -4.104 15.836 1.00 86.94 98 LEU A N 1
ATOM 759 C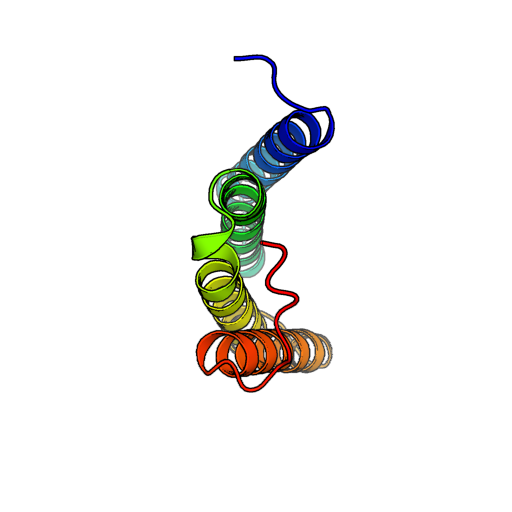 CA . LEU A 1 98 ? -1.643 -3.503 17.132 1.00 86.94 98 LEU A CA 1
ATOM 760 C C . LEU A 1 98 ? -3.112 -3.075 17.229 1.00 86.94 98 LEU A C 1
ATOM 762 O O . LEU A 1 98 ? -3.721 -3.189 18.294 1.00 86.94 98 LEU A O 1
ATOM 766 N N . THR A 1 99 ? -3.693 -2.591 16.128 1.00 83.75 99 THR A N 1
ATOM 767 C CA . THR A 1 99 ? -5.123 -2.264 16.087 1.00 83.75 99 THR A CA 1
ATOM 768 C C . THR A 1 99 ? -6.001 -3.506 15.964 1.00 83.75 99 THR A C 1
ATOM 770 O O . THR A 1 99 ? -7.087 -3.509 16.534 1.00 83.75 99 THR A O 1
ATOM 773 N N . ILE A 1 100 ? -5.589 -4.561 15.255 1.00 81.94 100 ILE A N 1
ATOM 774 C CA . ILE A 1 100 ? -6.340 -5.828 15.142 1.00 81.94 100 ILE A CA 1
ATOM 775 C C . ILE A 1 100 ? -6.403 -6.545 16.491 1.00 81.94 100 ILE A C 1
ATOM 777 O O . ILE A 1 100 ? -7.461 -7.046 16.857 1.00 81.94 100 ILE A O 1
ATOM 781 N N . LEU A 1 101 ? -5.296 -6.553 17.233 1.00 80.94 101 LEU A N 1
ATOM 782 C CA . LEU A 1 101 ? -5.190 -7.165 18.558 1.00 80.94 101 LEU A CA 1
ATOM 783 C C . LEU A 1 101 ? -5.828 -6.314 19.674 1.00 80.94 101 LEU A C 1
ATOM 785 O O . LEU A 1 101 ? -5.719 -6.674 20.841 1.00 80.94 101 LEU A O 1
ATOM 789 N N . ASP A 1 102 ? -6.459 -5.182 19.330 1.00 70.56 102 ASP A N 1
ATOM 790 C CA . ASP A 1 102 ? -7.058 -4.209 20.258 1.00 70.56 102 ASP A CA 1
ATOM 791 C C . ASP A 1 102 ? -6.094 -3.727 21.372 1.00 70.56 102 ASP A C 1
ATOM 793 O O . ASP A 1 102 ? -6.517 -3.269 22.433 1.00 70.56 102 ASP A O 1
ATOM 797 N N . ILE A 1 103 ? -4.780 -3.782 21.118 1.00 64.06 103 ILE A N 1
ATOM 798 C CA . ILE A 1 103 ? -3.728 -3.315 22.040 1.00 64.06 103 ILE A CA 1
ATOM 799 C C . ILE A 1 103 ? -3.717 -1.781 22.102 1.00 64.06 103 ILE A C 1
ATOM 801 O O . ILE A 1 103 ? -3.387 -1.185 23.127 1.00 64.06 103 ILE A O 1
ATOM 805 N N . LEU A 1 104 ? -4.103 -1.124 21.006 1.00 57.97 104 LEU A N 1
ATOM 806 C CA . LEU A 1 104 ? -4.277 0.325 20.955 1.00 57.97 104 LEU A CA 1
ATOM 807 C C . LEU A 1 104 ? -5.695 0.710 21.405 1.00 57.97 104 LEU A C 1
ATOM 809 O O . LEU A 1 104 ? -6.661 0.100 20.933 1.00 57.97 104 LEU A O 1
ATOM 813 N N . PRO A 1 105 ? -5.856 1.748 22.256 1.00 54.62 105 PRO A N 1
ATOM 814 C CA . PRO A 1 105 ? -7.165 2.205 22.700 1.00 54.62 105 PRO A CA 1
ATOM 815 C C . PRO A 1 105 ? -7.960 2.715 21.497 1.00 54.62 1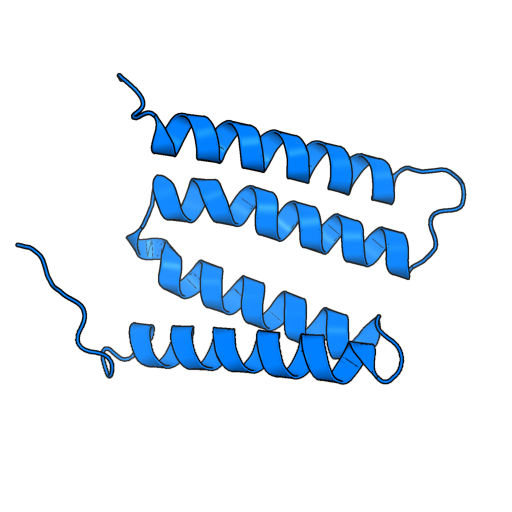05 PRO A C 1
ATOM 817 O O . PRO A 1 105 ? -7.817 3.850 21.042 1.00 54.62 105 PRO A O 1
ATOM 820 N N . THR A 1 106 ? -8.818 1.853 20.964 1.00 57.66 106 THR A N 1
ATOM 821 C CA . THR A 1 106 ? -9.740 2.223 19.900 1.00 57.66 106 THR A CA 1
ATOM 822 C C . THR A 1 106 ? -10.840 3.045 20.559 1.00 57.66 106 THR A C 1
ATOM 824 O O . THR A 1 106 ? -11.569 2.528 21.407 1.00 57.66 106 THR A O 1
ATOM 827 N N . LYS A 1 107 ? -10.968 4.334 20.210 1.00 53.84 107 LYS A N 1
ATOM 828 C CA . LYS A 1 107 ? -12.125 5.148 20.615 1.00 53.84 107 LYS A CA 1
ATOM 829 C C . LYS A 1 107 ? -13.383 4.498 20.038 1.00 53.84 107 LYS A C 1
ATOM 831 O O . LYS A 1 107 ? -13.776 4.739 18.900 1.00 53.84 107 LYS A O 1
ATOM 836 N N . ARG A 1 108 ? -13.995 3.631 20.838 1.00 45.25 108 ARG A N 1
ATOM 837 C CA . ARG A 1 108 ? -15.296 3.022 20.599 1.00 45.25 108 ARG A CA 1
ATOM 838 C C . ARG A 1 108 ? -16.327 4.119 20.849 1.00 45.25 108 ARG A C 1
ATOM 840 O O . ARG A 1 108 ? -16.889 4.202 21.936 1.00 45.25 108 ARG A O 1
ATOM 847 N N . ASN A 1 109 ? -16.502 5.019 19.882 1.00 43.94 109 ASN A N 1
ATOM 848 C CA . ASN A 1 109 ? -17.671 5.890 19.879 1.00 43.94 109 ASN A CA 1
ATOM 849 C C . ASN A 1 109 ? -18.885 4.964 19.746 1.00 43.94 109 ASN A C 1
ATOM 851 O O . ASN A 1 109 ? -19.064 4.321 18.710 1.00 43.94 109 ASN A O 1
ATOM 855 N N . LYS A 1 110 ? -19.596 4.810 20.867 1.00 36.59 110 LYS A N 1
ATOM 856 C CA . LYS A 1 110 ? -20.936 4.229 20.928 1.00 36.59 110 LYS A CA 1
ATOM 857 C C . LYS A 1 110 ? -21.889 5.039 20.061 1.00 36.59 110 LYS A C 1
ATOM 859 O O . LYS A 1 110 ? -21.699 6.275 20.001 1.00 36.59 110 LYS A O 1
#